Protein AF-A0A967U2S9-F1 (afdb_monomer_lite)

Foldseek 3Di:
DVVVVCVVVVNDDDDDCVQVVCVLVQWHAEPVGIDRLLDPVQQPAQAFPYCPDPDPRRVPDGSNRSNVCVVVVHPVD

Structure (mmCIF, N/CA/C/O backbone):
data_AF-A0A967U2S9-F1
#
_entry.id   AF-A0A967U2S9-F1
#
loop_
_atom_site.group_PDB
_atom_site.id
_atom_site.type_symbol
_atom_site.label_atom_id
_atom_site.label_alt_id
_atom_site.label_comp_id
_atom_site.label_asym_id
_atom_site.label_entity_id
_atom_site.label_seq_id
_atom_site.pdbx_PDB_ins_code
_atom_site.Cartn_x
_atom_site.Cartn_y
_atom_site.Cartn_z
_atom_site.occupancy
_atom_site.B_iso_or_equiv
_atom_site.auth_seq_id
_atom_site.auth_comp_id
_atom_site.auth_asym_id
_atom_site.auth_atom_id
_atom_site.pdbx_PDB_model_num
ATOM 1 N N . ALA A 1 1 ? -6.240 -10.256 11.732 1.00 66.06 1 ALA A N 1
ATOM 2 C CA . ALA A 1 1 ? -7.279 -10.700 12.679 1.00 66.06 1 ALA A CA 1
ATOM 3 C C . ALA A 1 1 ? -7.569 -9.601 13.699 1.00 66.06 1 ALA A C 1
ATOM 5 O O . ALA A 1 1 ? -8.727 -9.371 14.011 1.00 66.06 1 ALA A O 1
ATOM 6 N N . ASP A 1 2 ? -6.537 -8.869 14.111 1.00 89.62 2 ASP A N 1
ATOM 7 C CA . ASP A 1 2 ? -6.554 -7.897 15.208 1.00 89.62 2 ASP A CA 1
ATOM 8 C C . ASP A 1 2 ? -7.596 -6.778 15.045 1.00 89.62 2 ASP A C 1
ATOM 10 O O . ASP A 1 2 ? -8.388 -6.562 15.951 1.00 89.62 2 ASP A O 1
ATOM 14 N N . LEU A 1 3 ? -7.672 -6.131 13.872 1.00 94.56 3 LEU A N 1
ATOM 15 C CA . LEU A 1 3 ? -8.663 -5.072 13.611 1.00 94.56 3 LEU A CA 1
ATOM 16 C C . LEU A 1 3 ? -10.107 -5.563 13.791 1.00 94.56 3 LEU A C 1
ATOM 18 O O . LEU A 1 3 ? -10.886 -4.936 14.495 1.00 94.56 3 LEU A O 1
ATOM 22 N N . LEU A 1 4 ? -10.461 -6.706 13.192 1.00 95.44 4 LEU A N 1
ATOM 23 C CA . LEU A 1 4 ? -11.827 -7.242 13.266 1.00 95.44 4 LEU A CA 1
ATOM 24 C C . LEU A 1 4 ? -12.195 -7.690 14.686 1.00 95.44 4 LEU A C 1
ATOM 26 O O . LEU A 1 4 ? -13.328 -7.492 15.112 1.00 95.44 4 LEU A O 1
ATOM 30 N N . GLN A 1 5 ? -11.242 -8.268 15.423 1.00 97.12 5 GLN A N 1
ATOM 31 C CA . GLN A 1 5 ? -11.453 -8.653 16.821 1.00 97.12 5 GLN A CA 1
ATOM 32 C C . GLN A 1 5 ? -11.651 -7.430 17.719 1.00 97.12 5 GLN A C 1
ATOM 34 O O . GLN A 1 5 ? -12.556 -7.425 18.545 1.00 97.12 5 GLN A O 1
ATOM 39 N N . ALA A 1 6 ? -10.842 -6.386 17.534 1.00 97.00 6 ALA A N 1
ATOM 40 C CA . ALA A 1 6 ? -10.942 -5.156 18.306 1.00 97.00 6 ALA A CA 1
ATOM 41 C C . ALA A 1 6 ? -12.249 -4.398 18.025 1.00 97.00 6 ALA A C 1
ATOM 43 O O . ALA A 1 6 ? -12.895 -3.944 18.966 1.00 97.00 6 ALA A O 1
ATOM 44 N N . ILE A 1 7 ? -12.695 -4.359 16.763 1.00 97.62 7 ILE A N 1
ATOM 45 C CA . ILE A 1 7 ? -14.033 -3.859 16.406 1.00 97.62 7 ILE A CA 1
ATOM 46 C C . ILE A 1 7 ? -15.113 -4.672 17.140 1.00 97.62 7 ILE A C 1
ATOM 48 O O . ILE A 1 7 ? -15.996 -4.096 17.767 1.00 97.62 7 ILE A O 1
ATOM 52 N N . GLY A 1 8 ? -15.015 -6.009 17.135 1.00 97.94 8 GLY A N 1
ATOM 53 C CA . GLY A 1 8 ? -15.936 -6.886 17.871 1.00 97.94 8 GLY A CA 1
ATOM 54 C C . GLY A 1 8 ? -15.909 -6.707 19.396 1.00 97.94 8 GLY A C 1
ATOM 55 O O . GLY A 1 8 ? -16.865 -7.086 20.067 1.00 97.94 8 GLY A O 1
ATOM 56 N N . ALA A 1 9 ? -14.844 -6.109 19.936 1.00 97.56 9 ALA A N 1
ATOM 57 C CA . ALA A 1 9 ? -14.680 -5.777 21.349 1.00 97.56 9 ALA A CA 1
ATOM 58 C C . ALA A 1 9 ? -15.059 -4.319 21.692 1.00 97.56 9 ALA A C 1
ATOM 60 O O . ALA A 1 9 ? -14.887 -3.911 22.839 1.00 97.56 9 ALA A O 1
ATOM 61 N N . GLY A 1 10 ? -15.570 -3.539 20.730 1.00 97.81 10 GLY A N 1
ATOM 62 C CA . GLY A 1 10 ? -16.008 -2.153 20.943 1.00 97.81 10 GLY A CA 1
ATOM 63 C C . GLY A 1 10 ? -14.890 -1.105 20.887 1.00 97.81 10 GLY A C 1
ATOM 64 O O . GLY A 1 10 ? -15.024 -0.041 21.483 1.00 97.81 10 GLY A O 1
ATOM 65 N N . VAL A 1 11 ? -13.769 -1.401 20.221 1.00 97.94 11 VAL A N 1
ATOM 66 C CA . VAL A 1 11 ? -12.704 -0.420 19.959 1.00 97.94 11 VAL A CA 1
ATOM 67 C C . VAL A 1 11 ? -13.016 0.349 18.673 1.00 97.94 11 VAL A C 1
ATOM 69 O O . VAL A 1 11 ? -13.137 -0.258 17.610 1.00 97.94 11 VAL A O 1
ATOM 72 N N . ASP A 1 12 ? -13.057 1.681 18.760 1.00 97.25 12 ASP A N 1
ATOM 73 C CA . ASP A 1 12 ? -13.467 2.552 17.643 1.00 97.25 12 ASP A CA 1
A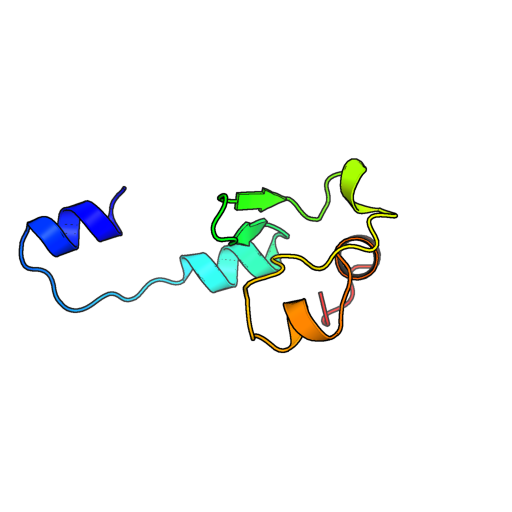TOM 74 C C . ASP A 1 12 ? -12.318 3.330 16.977 1.00 97.25 12 ASP A C 1
ATOM 76 O O . ASP A 1 12 ? -12.497 3.907 15.903 1.00 97.25 12 ASP A O 1
ATOM 80 N N . LEU A 1 13 ? -11.126 3.360 17.585 1.00 97.06 13 LEU A N 1
ATOM 81 C CA . LEU A 1 13 ? -9.972 4.101 17.069 1.00 97.06 13 LEU A CA 1
ATOM 82 C C . LEU A 1 13 ? -8.750 3.195 16.908 1.00 97.06 13 LEU A C 1
ATOM 84 O O . LEU A 1 13 ? -8.401 2.432 17.808 1.00 97.06 13 LEU A O 1
ATOM 88 N N . PHE A 1 14 ? -8.071 3.332 15.767 1.00 96.69 14 PHE A N 1
ATOM 89 C CA . PHE A 1 14 ? -6.903 2.538 15.400 1.00 96.69 14 PHE A CA 1
ATOM 90 C C . PHE A 1 14 ? -5.816 3.423 14.796 1.00 96.69 14 PHE A C 1
ATOM 92 O O . PHE A 1 14 ? -6.085 4.200 13.882 1.00 96.69 14 PHE A O 1
ATOM 99 N N . ASP A 1 15 ? -4.579 3.245 15.254 1.00 96.62 15 ASP A N 1
ATOM 100 C CA . ASP A 1 15 ? -3.382 3.792 14.617 1.00 96.62 15 ASP A CA 1
ATOM 101 C C . ASP A 1 15 ? -2.330 2.689 14.473 1.00 96.62 15 ASP A C 1
ATOM 103 O O . ASP A 1 15 ? -2.188 1.822 15.341 1.00 96.62 15 ASP A O 1
ATOM 107 N N . CYS A 1 16 ? -1.619 2.679 13.345 1.00 95.12 16 CYS A N 1
ATOM 108 C CA . CYS A 1 16 ? -0.527 1.742 13.127 1.00 95.12 16 CYS A CA 1
ATOM 109 C C . CYS A 1 16 ? 0.379 2.167 11.969 1.00 95.12 16 CYS A C 1
ATOM 111 O O . CYS A 1 16 ? -0.075 2.538 10.888 1.00 95.12 16 CYS A O 1
ATOM 113 N N . VAL A 1 17 ? 1.682 1.940 12.131 1.00 97.62 17 VAL A N 1
ATOM 114 C CA . VAL A 1 17 ? 2.679 2.102 11.058 1.00 97.62 17 VAL A CA 1
ATOM 115 C C . VAL A 1 17 ? 2.688 0.950 10.045 1.00 97.62 17 VAL A C 1
ATOM 117 O O . VAL A 1 17 ? 3.454 0.977 9.083 1.00 97.62 17 VAL A O 1
ATOM 120 N N . LEU A 1 18 ? 1.888 -0.099 10.262 1.00 95.31 18 LEU A N 1
ATOM 121 C CA . LEU A 1 18 ? 1.920 -1.325 9.463 1.00 95.31 18 LEU A CA 1
ATOM 122 C C . LEU A 1 18 ? 1.757 -1.071 7.952 1.00 95.31 18 LEU A C 1
ATOM 124 O O . LEU A 1 18 ? 2.570 -1.618 7.202 1.00 95.31 18 LEU A O 1
ATOM 128 N N . PRO A 1 19 ? 0.802 -0.241 7.474 1.00 95.44 19 PRO A N 1
ATOM 129 C CA . PRO A 1 19 ? 0.635 -0.015 6.039 1.00 95.44 19 PRO A CA 1
ATOM 130 C C . PRO A 1 19 ? 1.870 0.631 5.404 1.00 95.44 19 PRO A C 1
ATOM 132 O O . PRO A 1 19 ? 2.373 0.152 4.389 1.00 95.44 19 PRO A O 1
ATOM 135 N N . THR A 1 20 ? 2.413 1.673 6.035 1.00 96.69 20 THR A N 1
ATOM 136 C CA . THR A 1 20 ? 3.548 2.438 5.500 1.00 96.69 20 THR A CA 1
ATOM 137 C C . THR A 1 20 ? 4.858 1.657 5.586 1.00 96.69 20 THR A C 1
ATOM 139 O O . THR A 1 20 ? 5.644 1.657 4.637 1.00 96.69 20 THR A O 1
ATOM 142 N N . ARG A 1 21 ? 5.090 0.932 6.687 1.00 97.31 21 ARG A N 1
ATOM 143 C CA . ARG A 1 21 ? 6.280 0.085 6.856 1.00 97.31 21 ARG A CA 1
ATOM 144 C C . ARG A 1 21 ? 6.296 -1.078 5.866 1.00 97.31 21 ARG A C 1
ATOM 146 O O . ARG A 1 21 ? 7.356 -1.387 5.323 1.00 97.31 21 ARG A O 1
ATOM 153 N N . ASN A 1 22 ? 5.150 -1.709 5.616 1.00 96.94 22 ASN A N 1
ATOM 154 C CA . ASN A 1 22 ? 5.065 -2.831 4.682 1.00 96.94 22 ASN A CA 1
ATOM 155 C C . ASN A 1 22 ? 5.175 -2.384 3.224 1.00 96.94 22 ASN A C 1
ATOM 157 O O . ASN A 1 22 ? 5.899 -3.035 2.467 1.00 96.94 22 ASN A O 1
ATOM 161 N N . ALA A 1 23 ? 4.565 -1.249 2.865 1.00 96.38 23 ALA A N 1
ATOM 162 C CA . ALA A 1 23 ? 4.683 -0.677 1.527 1.00 96.38 23 ALA A CA 1
ATOM 163 C C . ALA A 1 23 ? 6.154 -0.449 1.149 1.00 96.38 23 ALA A C 1
ATOM 165 O O . ALA A 1 23 ? 6.617 -1.005 0.159 1.00 96.38 23 ALA A O 1
ATOM 166 N N . ARG A 1 24 ? 6.939 0.207 2.019 1.00 96.50 24 ARG A N 1
ATOM 167 C CA . ARG A 1 24 ? 8.386 0.441 1.807 1.00 96.50 24 ARG A CA 1
ATOM 168 C C . ARG A 1 24 ? 9.213 -0.838 1.641 1.00 96.50 24 ARG A C 1
ATOM 170 O O . ARG A 1 24 ? 10.301 -0.807 1.077 1.00 96.50 24 ARG A O 1
ATOM 177 N N . ASN A 1 25 ? 8.718 -1.974 2.131 1.00 96.25 25 ASN A N 1
ATOM 178 C CA . ASN A 1 25 ? 9.386 -3.267 1.992 1.00 96.25 25 ASN A CA 1
ATOM 179 C C . ASN A 1 25 ? 8.876 -4.095 0.796 1.00 96.25 25 ASN A C 1
ATOM 181 O O . ASN A 1 25 ? 9.420 -5.172 0.532 1.00 96.25 25 ASN A O 1
ATOM 185 N N . GLY A 1 26 ? 7.906 -3.587 0.030 1.00 96.56 26 GLY A N 1
ATOM 186 C CA . GLY A 1 26 ? 7.322 -4.249 -1.141 1.00 96.56 26 GLY A CA 1
ATOM 187 C C . GLY A 1 26 ? 6.160 -5.191 -0.814 1.00 96.56 26 GLY A C 1
ATOM 188 O O . GLY A 1 26 ? 5.837 -6.067 -1.617 1.00 96.56 26 GLY A O 1
ATOM 189 N N . THR A 1 27 ? 5.549 -5.055 0.366 1.00 97.81 27 THR A N 1
ATOM 190 C CA . THR A 1 27 ? 4.313 -5.766 0.721 1.00 97.81 27 THR A CA 1
ATOM 191 C C . THR A 1 27 ? 3.128 -4.819 0.593 1.00 97.81 27 THR A C 1
ATOM 193 O O . THR A 1 27 ? 3.007 -3.858 1.351 1.00 97.81 27 THR A O 1
ATOM 196 N N . LEU A 1 28 ? 2.250 -5.114 -0.358 1.00 96.81 28 LEU A N 1
ATOM 197 C CA . LEU A 1 28 ? 1.089 -4.308 -0.711 1.00 96.81 28 LEU A CA 1
ATOM 198 C C . LEU A 1 28 ? -0.192 -5.018 -0.257 1.00 96.81 28 LEU A C 1
ATOM 200 O O . LEU A 1 28 ? -0.253 -6.249 -0.245 1.00 96.81 28 LEU A O 1
ATOM 204 N N . TYR A 1 29 ? -1.204 -4.252 0.136 1.00 95.94 29 TYR A N 1
ATOM 205 C CA . TYR A 1 29 ? -2.491 -4.786 0.582 1.00 95.94 29 TYR A CA 1
ATOM 206 C C . TYR A 1 29 ? -3.529 -4.676 -0.530 1.00 95.94 29 TYR A C 1
ATOM 208 O O . TYR A 1 29 ? -3.697 -3.607 -1.114 1.00 95.94 29 TYR A O 1
ATOM 216 N N . THR A 1 30 ? -4.232 -5.773 -0.785 1.00 95.69 30 THR A N 1
ATOM 217 C CA . THR A 1 30 ? -5.383 -5.859 -1.688 1.00 95.69 30 THR A CA 1
ATOM 218 C C . THR A 1 30 ? -6.562 -6.473 -0.942 1.00 95.69 30 THR A C 1
ATOM 220 O O . THR A 1 30 ? -6.408 -7.004 0.165 1.00 95.69 30 THR A O 1
ATOM 223 N N . ARG A 1 31 ? -7.749 -6.435 -1.550 1.00 93.50 31 ARG A N 1
ATOM 224 C CA . ARG A 1 31 ? -8.943 -7.118 -1.025 1.00 93.50 31 ARG A CA 1
ATOM 225 C C . ARG A 1 31 ? -8.739 -8.629 -0.871 1.00 93.50 31 ARG A C 1
ATOM 227 O O . ARG A 1 31 ? -9.281 -9.224 0.054 1.00 93.50 31 ARG A O 1
ATOM 234 N N . GLU A 1 32 ? -7.922 -9.229 -1.735 1.00 93.25 32 GLU A N 1
ATOM 235 C CA . GLU A 1 32 ? -7.593 -10.663 -1.722 1.00 93.25 32 GLU A CA 1
ATOM 236 C C . GLU A 1 32 ? -6.470 -11.024 -0.733 1.00 93.25 32 GLU A C 1
ATOM 238 O O . GLU A 1 32 ? -6.183 -12.200 -0.510 1.00 93.25 32 GLU A O 1
ATOM 243 N N . GLY A 1 33 ? -5.823 -10.029 -0.119 1.00 93.75 33 GLY A N 1
ATOM 244 C CA . GLY A 1 33 ? -4.798 -10.232 0.897 1.00 93.75 33 GLY A CA 1
ATOM 245 C C . GLY A 1 33 ? -3.496 -9.495 0.604 1.00 93.75 33 GLY A C 1
ATOM 246 O O . GLY A 1 33 ? -3.468 -8.402 0.045 1.00 93.75 33 GLY A O 1
ATOM 247 N N . ARG A 1 34 ? -2.380 -10.059 1.073 1.00 95.94 34 ARG A N 1
ATOM 248 C CA . ARG A 1 34 ? -1.058 -9.431 0.941 1.00 95.94 34 ARG A CA 1
ATOM 249 C C . ARG A 1 34 ? -0.384 -9.867 -0.353 1.00 95.94 34 ARG A C 1
ATOM 251 O O . ARG A 1 34 ? -0.281 -11.058 -0.638 1.00 95.94 34 ARG A O 1
ATOM 258 N N . VAL A 1 35 ? 0.171 -8.904 -1.074 1.00 97.12 35 VAL A N 1
ATOM 259 C C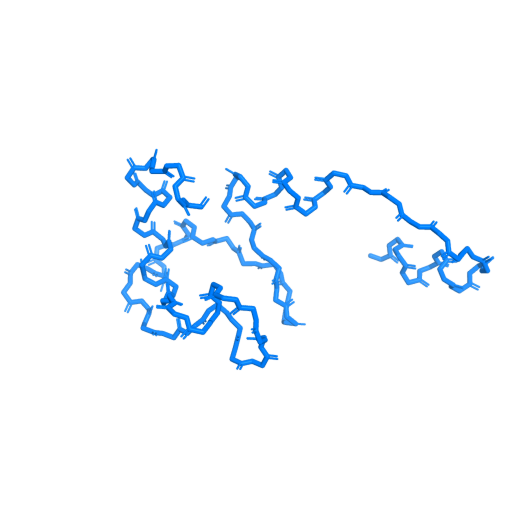A . VAL A 1 35 ? 0.947 -9.115 -2.295 1.00 97.12 35 VAL A CA 1
ATOM 260 C C . VAL A 1 35 ? 2.395 -8.714 -2.041 1.00 97.12 35 VAL A C 1
ATOM 262 O O . VAL A 1 35 ? 2.681 -7.573 -1.693 1.00 97.12 35 VAL A O 1
ATOM 265 N N . ASN A 1 36 ? 3.328 -9.646 -2.243 1.00 97.69 36 ASN A N 1
ATOM 266 C CA . ASN A 1 36 ? 4.751 -9.322 -2.327 1.00 97.69 36 ASN A CA 1
ATOM 267 C C . ASN A 1 36 ? 5.081 -8.923 -3.770 1.00 97.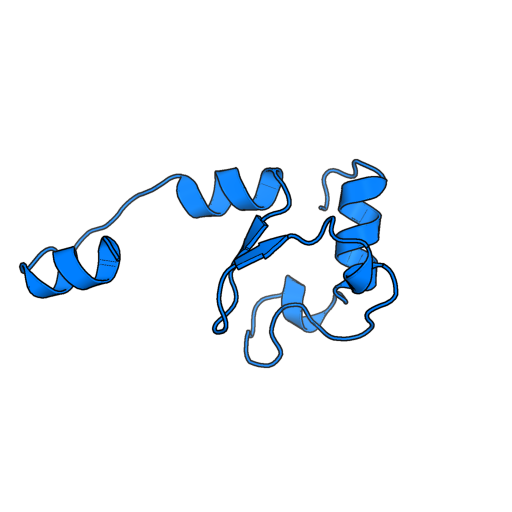69 36 ASN A C 1
ATOM 269 O O . ASN A 1 36 ? 5.260 -9.791 -4.628 1.00 97.69 36 ASN A O 1
ATOM 273 N N . ILE A 1 37 ? 5.181 -7.621 -4.037 1.00 97.69 37 ILE A N 1
ATOM 274 C CA . ILE A 1 37 ? 5.363 -7.095 -5.398 1.00 97.69 37 ILE A CA 1
ATOM 275 C C . ILE A 1 37 ? 6.743 -7.428 -5.985 1.00 97.69 37 ILE A C 1
ATOM 277 O O . ILE A 1 37 ? 6.922 -7.447 -7.198 1.00 97.69 37 ILE A O 1
ATOM 281 N N . LYS A 1 38 ? 7.712 -7.801 -5.138 1.00 96.75 38 LYS A N 1
ATOM 282 C CA . LYS A 1 38 ? 9.039 -8.261 -5.568 1.00 96.75 38 LYS A CA 1
ATOM 283 C C . LYS A 1 38 ? 9.018 -9.699 -6.103 1.00 96.75 38 LYS A C 1
ATOM 285 O O . LYS A 1 38 ? 10.021 -10.149 -6.663 1.00 96.75 38 LYS A O 1
ATOM 290 N N . ALA A 1 39 ? 7.913 -10.441 -5.979 1.00 97.50 39 ALA A N 1
ATOM 291 C CA . ALA A 1 39 ? 7.813 -11.795 -6.525 1.00 97.50 39 ALA A CA 1
ATOM 292 C C . ALA A 1 39 ? 7.999 -11.807 -8.056 1.00 97.50 39 ALA A C 1
ATOM 294 O O . ALA A 1 39 ? 7.605 -10.876 -8.756 1.00 97.50 39 ALA A O 1
ATOM 295 N N . ALA A 1 40 ? 8.619 -12.863 -8.594 1.00 97.25 40 ALA A N 1
ATOM 296 C CA . ALA A 1 40 ? 8.941 -12.941 -10.023 1.00 97.25 40 ALA A CA 1
ATOM 297 C C . ALA A 1 40 ? 7.694 -12.943 -10.925 1.00 97.25 40 ALA A C 1
ATOM 299 O O . ALA A 1 40 ? 7.723 -12.343 -11.993 1.00 97.25 40 ALA A O 1
ATOM 300 N N . ARG A 1 41 ? 6.586 -13.531 -10.451 1.00 97.19 41 ARG A N 1
ATOM 301 C CA . ARG A 1 41 ? 5.297 -13.578 -11.163 1.00 97.19 41 ARG A CA 1
ATOM 302 C C . ARG A 1 41 ? 4.729 -12.205 -11.536 1.00 97.19 41 ARG A C 1
ATOM 304 O O . ARG A 1 41 ? 3.900 -12.126 -12.424 1.00 97.19 41 ARG A O 1
ATOM 311 N N . HIS A 1 42 ? 5.153 -11.142 -10.850 1.00 97.56 42 HIS A N 1
ATOM 312 C CA . HIS A 1 42 ? 4.645 -9.792 -11.080 1.00 97.56 42 HIS A CA 1
ATOM 313 C C . HIS A 1 42 ? 5.496 -8.978 -12.051 1.00 97.56 42 HIS A C 1
ATOM 315 O O . HIS A 1 42 ? 5.119 -7.855 -12.331 1.00 97.56 42 HIS A O 1
ATOM 321 N N . ARG A 1 43 ? 6.625 -9.492 -12.562 1.00 96.88 43 ARG A N 1
ATOM 322 C CA . ARG A 1 43 ? 7.571 -8.703 -13.379 1.00 96.88 43 ARG A CA 1
ATOM 323 C C . ARG A 1 43 ? 6.972 -8.162 -14.674 1.00 96.88 43 ARG A C 1
ATOM 325 O O . ARG A 1 43 ? 7.310 -7.055 -15.066 1.00 96.88 43 ARG A O 1
ATOM 332 N N . GLU A 1 44 ? 6.093 -8.934 -15.296 1.00 97.12 44 GLU A N 1
ATOM 333 C CA . GLU A 1 44 ? 5.475 -8.616 -16.589 1.00 97.12 44 GLU A CA 1
ATOM 334 C C . GLU A 1 44 ? 3.947 -8.585 -16.486 1.00 97.12 44 GLU A C 1
ATOM 336 O O . GLU A 1 44 ? 3.255 -8.603 -17.494 1.00 97.12 44 GLU A O 1
ATOM 341 N N . ASP A 1 45 ? 3.410 -8.554 -15.262 1.00 97.75 45 ASP A N 1
ATOM 342 C CA . ASP A 1 45 ? 1.970 -8.574 -15.011 1.00 97.75 45 ASP A CA 1
ATOM 343 C C . ASP A 1 45 ? 1.366 -7.200 -15.373 1.00 97.75 45 ASP A C 1
ATOM 345 O O . ASP A 1 45 ? 1.647 -6.214 -14.677 1.00 97.75 45 ASP A O 1
ATOM 349 N N . PRO A 1 46 ? 0.568 -7.092 -16.458 1.00 97.81 46 PRO A N 1
ATOM 350 C CA . PRO A 1 46 ? 0.005 -5.820 -16.896 1.00 97.81 46 PRO A CA 1
ATOM 351 C C . PRO A 1 46 ? -1.201 -5.403 -16.047 1.0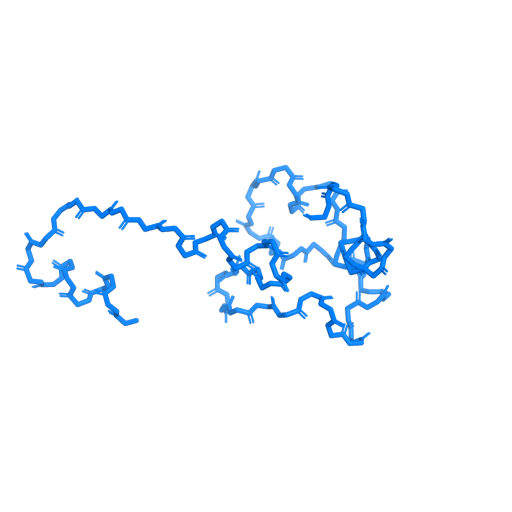0 97.81 46 PRO A C 1
ATOM 353 O O . PRO A 1 46 ? -1.663 -4.269 -16.170 1.00 97.81 46 PRO A O 1
ATOM 356 N N . ALA A 1 47 ? -1.719 -6.294 -15.195 1.00 97.31 47 ALA A N 1
ATOM 357 C CA . ALA A 1 47 ? -2.874 -6.008 -14.364 1.00 97.31 47 ALA A CA 1
ATOM 358 C C . ALA A 1 47 ? -2.537 -4.960 -13.286 1.00 97.31 47 ALA A C 1
ATOM 360 O O . ALA A 1 47 ? -1.386 -4.869 -12.830 1.00 97.31 47 ALA A O 1
ATOM 361 N N . PRO A 1 48 ? -3.533 -4.180 -12.831 1.00 97.44 48 PRO A N 1
ATOM 362 C CA . PRO A 1 48 ? -3.367 -3.312 -11.674 1.00 97.44 48 PRO A CA 1
ATOM 363 C C . PRO A 1 48 ? -3.108 -4.135 -10.407 1.00 97.44 48 PRO A C 1
ATOM 365 O O . PRO A 1 48 ? -3.329 -5.349 -10.354 1.00 97.44 48 PRO A O 1
ATOM 368 N N . LEU A 1 49 ? -2.656 -3.475 -9.341 1.00 96.62 49 LEU A N 1
ATOM 369 C CA . LEU A 1 49 ? -2.485 -4.136 -8.047 1.00 96.62 49 LEU A CA 1
ATOM 370 C C . LEU A 1 49 ? -3.805 -4.760 -7.549 1.00 96.62 49 LEU A C 1
ATOM 372 O O . LEU A 1 49 ? -3.816 -5.941 -7.198 1.00 96.62 49 LEU A O 1
ATOM 376 N N . ASP A 1 50 ? -4.888 -3.985 -7.562 1.00 97.06 50 ASP A N 1
ATOM 377 C CA . ASP A 1 50 ? -6.247 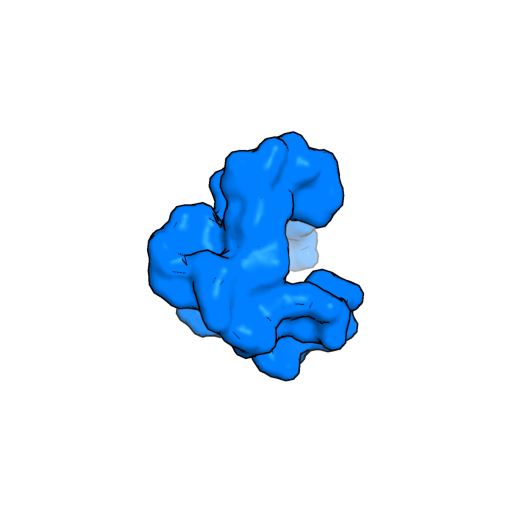-4.393 -7.193 1.00 97.06 50 ASP A CA 1
ATOM 378 C C . ASP A 1 50 ? -7.245 -3.702 -8.154 1.00 97.06 50 ASP A C 1
ATOM 380 O O . ASP A 1 50 ? -7.284 -2.467 -8.170 1.00 97.06 50 ASP A O 1
ATOM 384 N N . PRO A 1 51 ? -8.005 -4.451 -8.982 1.00 95.50 51 PRO A N 1
ATOM 385 C CA . PRO A 1 51 ? -8.930 -3.882 -9.971 1.00 95.50 51 PRO A CA 1
ATOM 386 C C . PRO A 1 51 ? -10.049 -3.018 -9.375 1.00 95.50 51 PRO A C 1
ATOM 388 O O . PRO A 1 51 ? -10.506 -2.079 -10.025 1.00 95.50 51 PRO A O 1
ATOM 391 N N . ASP A 1 52 ? -10.452 -3.294 -8.132 1.00 96.38 52 ASP A N 1
ATOM 392 C CA . ASP A 1 52 ? -11.563 -2.619 -7.449 1.00 96.38 52 ASP A CA 1
ATOM 393 C C . ASP A 1 52 ? -11.080 -1.498 -6.510 1.00 96.38 52 ASP A C 1
ATOM 395 O O . ASP A 1 52 ? -11.837 -0.987 -5.669 1.00 96.38 52 ASP A O 1
ATOM 399 N N . CYS A 1 53 ? -9.797 -1.131 -6.593 1.00 97.06 53 CYS A N 1
ATOM 400 C CA . CYS A 1 53 ? -9.194 -0.084 -5.781 1.00 97.06 53 CYS A CA 1
ATOM 401 C C . CYS A 1 53 ? -9.117 1.244 -6.559 1.00 97.06 53 CYS A C 1
ATOM 403 O O . CYS A 1 53 ? -8.432 1.334 -7.578 1.00 97.06 53 CYS A O 1
ATOM 405 N N . PRO A 1 54 ? -9.752 2.326 -6.072 1.00 96.56 54 PRO A N 1
ATOM 406 C CA . PRO A 1 54 ? -9.795 3.601 -6.787 1.00 96.56 54 PRO A CA 1
ATOM 407 C C . PRO A 1 54 ? -8.537 4.467 -6.596 1.00 96.56 54 PRO A C 1
ATOM 409 O O . PRO A 1 54 ? -8.517 5.609 -7.057 1.00 96.56 54 PRO A O 1
ATOM 412 N N . CYS A 1 55 ? -7.506 3.986 -5.891 1.00 97.12 55 CYS A N 1
ATOM 413 C CA . CYS A 1 55 ? -6.337 4.803 -5.570 1.00 97.12 55 CYS A CA 1
ATOM 414 C C . CYS A 1 55 ? -5.482 5.111 -6.819 1.00 97.12 55 CYS A C 1
ATOM 416 O O . CYS A 1 55 ? -5.507 4.355 -7.795 1.00 97.12 55 CYS A O 1
ATOM 418 N N . PRO A 1 56 ? -4.672 6.189 -6.799 1.00 96.75 56 PRO A N 1
ATOM 419 C CA . PRO A 1 56 ? -3.839 6.559 -7.941 1.00 96.75 56 PRO A CA 1
ATOM 420 C C . PRO A 1 56 ? -2.893 5.443 -8.392 1.00 96.75 56 PRO A C 1
ATOM 422 O O . PRO A 1 56 ? -2.677 5.290 -9.588 1.00 96.75 56 PRO A O 1
ATOM 425 N N . ALA A 1 57 ? -2.371 4.639 -7.462 1.00 96.06 57 ALA A N 1
ATOM 426 C CA . ALA A 1 57 ? -1.459 3.558 -7.809 1.00 96.06 57 ALA A CA 1
ATOM 427 C C . ALA A 1 57 ? -2.149 2.461 -8.635 1.00 96.06 57 ALA A C 1
ATOM 429 O O . ALA A 1 57 ? -1.643 2.080 -9.684 1.00 96.06 57 ALA A O 1
ATOM 430 N N . CYS A 1 58 ? -3.333 2.007 -8.212 1.00 97.25 58 CYS A N 1
ATOM 431 C CA . CYS A 1 58 ? -4.080 0.966 -8.925 1.00 97.25 58 CYS A CA 1
ATOM 432 C C . CYS A 1 58 ? -4.651 1.453 -10.264 1.00 97.25 58 CYS A C 1
ATOM 434 O O . CYS A 1 58 ? -4.850 0.646 -11.164 1.00 97.25 58 CYS A O 1
ATOM 436 N N . ARG A 1 59 ? -4.898 2.761 -10.414 1.00 97.06 59 ARG A N 1
ATOM 437 C CA . ARG A 1 59 ? -5.444 3.343 -11.650 1.00 97.06 59 ARG A CA 1
ATOM 438 C C . ARG A 1 59 ? -4.413 3.591 -12.748 1.00 97.06 59 ARG A C 1
ATOM 440 O O . ARG A 1 59 ? -4.788 3.583 -13.914 1.00 97.06 59 ARG A O 1
ATOM 447 N N . HIS A 1 60 ? -3.156 3.847 -12.389 1.00 96.69 60 HIS A N 1
ATOM 448 C CA . HIS A 1 60 ? -2.143 4.302 -13.350 1.00 96.69 60 HIS A CA 1
ATOM 449 C C . HIS A 1 60 ? -0.979 3.328 -13.534 1.00 96.69 60 HIS A C 1
ATOM 451 O O . HIS A 1 60 ? -0.269 3.430 -14.532 1.00 96.69 60 HIS A O 1
ATOM 457 N N . TYR A 1 61 ? -0.769 2.392 -12.605 1.00 97.50 61 TYR A N 1
ATOM 458 C CA . TYR A 1 61 ? 0.396 1.515 -12.623 1.00 97.50 61 TYR A CA 1
ATOM 459 C C . TYR A 1 61 ? 0.008 0.039 -12.615 1.00 97.50 61 TYR A C 1
ATOM 461 O O . TYR A 1 61 ? -0.861 -0.404 -11.862 1.00 97.50 61 TYR A O 1
ATOM 469 N N . SER A 1 62 ? 0.714 -0.736 -13.437 1.00 98.00 62 SER A N 1
ATOM 470 C CA . SER A 1 62 ? 0.632 -2.192 -13.426 1.00 98.00 62 SER A CA 1
ATOM 471 C C . SER A 1 62 ? 1.491 -2.788 -12.312 1.00 98.00 62 SER A C 1
ATOM 473 O O . SER A 1 62 ? 2.452 -2.175 -11.831 1.00 98.00 62 SER A O 1
ATOM 475 N N . ARG A 1 63 ? 1.198 -4.033 -11.935 1.00 97.75 63 ARG A N 1
ATOM 476 C CA . ARG A 1 63 ? 2.055 -4.816 -11.034 1.00 97.75 63 ARG A CA 1
ATOM 477 C C . ARG A 1 63 ? 3.470 -4.976 -11.597 1.00 97.75 63 ARG A C 1
ATOM 479 O O . ARG A 1 63 ? 4.423 -4.890 -10.824 1.00 97.75 63 ARG A O 1
ATOM 486 N N . GLY A 1 64 ? 3.599 -5.119 -12.918 1.00 98.19 64 GLY A N 1
ATOM 487 C CA . GLY A 1 64 ? 4.862 -5.084 -13.6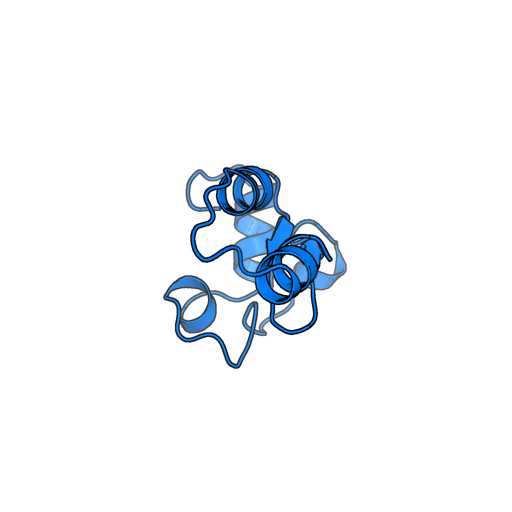62 1.00 98.19 64 GLY A CA 1
ATOM 488 C C . GLY A 1 64 ? 5.681 -3.839 -13.370 1.00 98.19 64 GLY A C 1
ATOM 489 O O . GLY A 1 64 ? 6.831 -3.933 -12.932 1.00 98.19 64 GLY A O 1
ATOM 490 N N . TYR A 1 65 ? 5.062 -2.672 -13.537 1.00 98.19 65 TYR A N 1
ATOM 491 C CA . TYR A 1 65 ? 5.727 -1.396 -13.314 1.00 98.19 65 TYR A CA 1
ATOM 492 C C . TYR A 1 65 ? 6.138 -1.205 -11.849 1.00 98.19 65 TYR A C 1
ATOM 494 O O . TYR A 1 65 ? 7.290 -0.882 -11.568 1.00 98.19 65 TYR A O 1
ATOM 502 N N . LEU A 1 66 ? 5.246 -1.504 -10.900 1.00 97.69 66 LEU A N 1
ATOM 503 C CA . LEU A 1 66 ? 5.571 -1.432 -9.471 1.00 97.69 66 LEU A CA 1
ATOM 504 C C . LEU A 1 66 ? 6.712 -2.397 -9.098 1.00 97.69 66 LEU A C 1
ATOM 506 O O . LEU A 1 66 ? 7.661 -2.017 -8.415 1.00 97.69 66 LEU A O 1
ATOM 510 N N . SER A 1 67 ? 6.669 -3.639 -9.591 1.00 98.12 67 SER A N 1
ATOM 511 C CA . SER A 1 67 ? 7.739 -4.632 -9.411 1.00 98.12 67 SER A CA 1
ATOM 512 C C . SER A 1 67 ? 9.080 -4.124 -9.948 1.00 98.12 67 SER A C 1
ATOM 514 O O . SER A 1 67 ? 10.122 -4.365 -9.331 1.00 98.12 67 SER A O 1
ATOM 516 N N . HIS A 1 68 ? 9.064 -3.442 -11.095 1.00 97.94 68 HIS A N 1
ATOM 517 C CA . HIS A 1 68 ? 10.248 -2.827 -11.680 1.00 97.94 68 HIS A CA 1
ATOM 518 C C . HIS A 1 68 ? 10.818 -1.724 -10.775 1.00 97.94 68 HIS A C 1
ATOM 520 O O . HIS A 1 68 ? 11.996 -1.807 -10.431 1.00 97.94 68 HIS A O 1
ATOM 526 N N . LEU A 1 69 ? 9.996 -0.776 -10.307 1.00 97.94 69 LEU A N 1
ATOM 527 C CA . LEU A 1 69 ? 10.438 0.310 -9.416 1.00 97.94 69 LEU A CA 1
ATOM 528 C C . LEU A 1 69 ? 11.113 -0.220 -8.141 1.00 97.94 69 LEU A C 1
ATOM 530 O O . LEU A 1 69 ? 12.219 0.197 -7.797 1.00 97.94 69 LEU A O 1
ATOM 534 N N . PHE A 1 70 ? 10.506 -1.215 -7.484 1.00 97.50 70 PHE A N 1
ATOM 535 C CA . PHE A 1 70 ? 11.082 -1.829 -6.279 1.00 97.50 70 PHE A CA 1
ATOM 536 C C . PHE A 1 70 ? 12.411 -2.549 -6.526 1.00 97.50 70 PHE A C 1
ATOM 538 O O . PHE A 1 70 ? 13.220 -2.673 -5.607 1.00 97.50 70 PHE A O 1
ATOM 545 N N . ARG A 1 71 ? 12.620 -3.086 -7.731 1.00 95.19 71 ARG A N 1
ATOM 546 C CA . ARG A 1 71 ? 13.874 -3.748 -8.120 1.00 95.19 71 ARG A CA 1
ATOM 547 C C . ARG A 1 71 ? 14.955 -2.745 -8.497 1.00 95.19 71 ARG A C 1
ATOM 549 O O . ARG A 1 71 ? 16.120 -3.007 -8.224 1.00 95.19 71 ARG A O 1
ATOM 556 N N . ALA A 1 72 ? 14.555 -1.634 -9.107 1.00 97.44 72 ALA A N 1
ATOM 557 C CA . ALA A 1 72 ? 15.432 -0.520 -9.431 1.00 97.44 72 ALA A CA 1
ATOM 558 C C . ALA A 1 72 ? 15.852 0.278 -8.181 1.00 97.44 72 ALA A C 1
ATOM 560 O O . ALA A 1 72 ? 16.878 0.946 -8.210 1.00 97.44 72 ALA A O 1
ATOM 561 N N . GLY A 1 73 ? 15.111 0.164 -7.071 1.00 96.06 73 GLY A N 1
ATOM 562 C CA . GLY A 1 73 ? 15.397 0.906 -5.839 1.00 96.06 73 GLY A CA 1
ATOM 563 C C . GLY A 1 73 ? 14.931 2.362 -5.899 1.00 96.06 73 GLY A C 1
ATOM 564 O O . GLY A 1 73 ? 15.463 3.208 -5.184 1.00 96.06 73 GLY A O 1
ATOM 565 N N . GLU A 1 74 ? 13.952 2.648 -6.755 1.00 97.44 74 GLU A N 1
ATOM 566 C CA . GLU A 1 74 ? 13.401 3.987 -6.954 1.00 97.44 74 GLU A CA 1
ATOM 567 C C . GLU A 1 74 ? 12.542 4.427 -5.766 1.00 97.44 74 GLU A C 1
ATOM 569 O O . GLU A 1 74 ? 11.736 3.653 -5.263 1.00 97.44 74 GLU A O 1
ATOM 574 N N . ILE A 1 75 ? 12.633 5.697 -5.358 1.00 95.38 75 ILE A N 1
ATOM 575 C CA . ILE A 1 75 ? 11.828 6.242 -4.242 1.00 95.38 75 ILE A CA 1
ATOM 576 C C . ILE A 1 75 ? 10.323 6.228 -4.558 1.00 95.38 75 ILE A C 1
ATOM 578 O O . ILE A 1 75 ? 9.501 6.180 -3.646 1.00 95.38 75 ILE A O 1
ATOM 582 N N . LEU A 1 76 ? 9.961 6.258 -5.844 1.00 94.12 76 LEU A N 1
ATOM 583 C CA . LEU A 1 76 ? 8.573 6.187 -6.302 1.00 94.12 76 LEU A CA 1
ATOM 584 C C . LEU A 1 76 ? 7.900 4.834 -5.992 1.00 94.12 76 LEU A C 1
ATOM 586 O O . LEU A 1 76 ? 6.677 4.742 -6.098 1.00 94.12 76 LEU A O 1
ATOM 590 N N . SER A 1 77 ? 8.681 3.799 -5.650 1.00 82.12 77 SER A N 1
ATOM 591 C CA . SER A 1 77 ? 8.200 2.438 -5.379 1.00 82.12 77 SER A CA 1
ATOM 592 C C . SER A 1 77 ? 7.259 2.344 -4.179 1.00 82.12 77 SER A C 1
ATOM 594 O O . SER A 1 77 ? 7.634 2.867 -3.102 1.00 82.12 77 SER A O 1
#

Radius of gyration: 14.42 Å; chains: 1; bounding box: 31×20×38 Å

Secondary structure (DSSP, 8-state):
-HHHHHHHTT------SHHHHHHHTTEEEETTEEEETTSGGGTT--SBS-TT--SHHHHH-BHHHHHHHHHHT-TT-

Sequence (77 aa):
ADLLQAIGAGVDLFDCVLPTRNARNGTLYTREGRVNIKAARHREDPAPLDPDCPCPACRHYSRGYLSHLFRAGEILS

pLDDT: mean 96.09, std 4.05, range [66.06, 98.19]